Protein AF-A0A227J6S5-F1 (afdb_monomer_lite)

Structure (mmCIF, N/CA/C/O backbone):
data_AF-A0A227J6S5-F1
#
_entry.id   AF-A0A227J6S5-F1
#
loop_
_atom_site.group_PDB
_atom_site.id
_atom_site.type_symbol
_atom_site.label_atom_id
_atom_site.label_alt_id
_atom_site.label_comp_id
_atom_site.label_asym_id
_atom_site.label_entity_id
_atom_site.label_seq_id
_atom_site.pdbx_PDB_ins_code
_atom_site.Cartn_x
_atom_site.Cartn_y
_atom_site.Cartn_z
_atom_site.occupancy
_atom_site.B_iso_or_equiv
_atom_site.auth_seq_id
_atom_site.auth_comp_id
_atom_site.auth_asym_id
_atom_site.auth_atom_id
_atom_site.pdbx_PDB_model_num
ATOM 1 N N . LYS A 1 1 ? 2.817 -20.978 12.231 1.00 88.88 1 LYS A N 1
ATOM 2 C CA . LYS A 1 1 ? 3.810 -21.588 11.301 1.00 88.88 1 LYS A CA 1
ATOM 3 C C . LYS A 1 1 ? 3.170 -22.121 10.013 1.00 88.88 1 LYS A C 1
ATOM 5 O O . LYS A 1 1 ? 3.698 -21.816 8.955 1.00 88.88 1 LYS A O 1
ATOM 10 N N . GLN A 1 2 ? 2.043 -22.846 10.072 1.00 96.81 2 GLN A N 1
ATOM 11 C CA . GLN A 1 2 ? 1.370 -23.398 8.879 1.00 96.81 2 GLN A CA 1
ATOM 12 C C . GLN A 1 2 ? 0.982 -22.332 7.836 1.00 96.81 2 GLN A C 1
ATOM 14 O O . GLN A 1 2 ? 1.338 -22.488 6.675 1.00 96.81 2 GLN A O 1
ATOM 19 N N . SER A 1 3 ? 0.363 -21.215 8.241 1.00 97.00 3 SER A N 1
ATOM 20 C CA . SER A 1 3 ? -0.022 -20.143 7.301 1.00 97.00 3 SER A CA 1
ATOM 21 C C . SER A 1 3 ? 1.178 -19.523 6.581 1.00 97.00 3 SER A C 1
ATOM 23 O O . SER A 1 3 ? 1.131 -19.319 5.376 1.00 97.00 3 SER A O 1
ATOM 25 N N . ILE A 1 4 ? 2.285 -19.295 7.298 1.00 96.44 4 ILE A N 1
ATOM 26 C CA . ILE A 1 4 ? 3.529 -18.774 6.710 1.00 96.44 4 ILE A CA 1
ATOM 27 C C . ILE A 1 4 ? 4.075 -19.767 5.675 1.00 96.44 4 ILE A C 1
ATOM 29 O O . ILE A 1 4 ? 4.365 -19.388 4.546 1.00 96.44 4 ILE A O 1
ATOM 33 N N . HIS A 1 5 ? 4.134 -21.057 6.022 1.00 96.69 5 HIS A N 1
ATOM 34 C CA . HIS A 1 5 ? 4.580 -22.099 5.095 1.00 96.69 5 HIS A CA 1
ATOM 35 C C . HIS A 1 5 ? 3.697 -22.190 3.838 1.00 96.69 5 HIS A C 1
ATOM 37 O O . HIS A 1 5 ? 4.203 -22.490 2.761 1.00 96.69 5 HIS A O 1
ATOM 43 N N . ALA A 1 6 ? 2.397 -21.911 3.959 1.00 97.75 6 ALA A N 1
ATOM 44 C CA . ALA A 1 6 ? 1.474 -21.903 2.829 1.00 97.75 6 ALA A CA 1
ATOM 45 C C . ALA A 1 6 ? 1.694 -20.708 1.881 1.00 97.75 6 ALA A C 1
ATOM 47 O O . ALA A 1 6 ? 1.587 -20.877 0.669 1.00 97.75 6 ALA A O 1
ATOM 48 N N . ILE A 1 7 ? 2.037 -19.519 2.398 1.00 97.38 7 ILE A N 1
ATOM 49 C CA . ILE A 1 7 ? 2.216 -18.310 1.569 1.00 97.38 7 ILE A CA 1
ATOM 50 C C . ILE A 1 7 ? 3.616 -18.186 0.957 1.00 97.38 7 ILE A C 1
ATOM 52 O O . ILE A 1 7 ? 3.755 -17.659 -0.146 1.00 97.38 7 ILE A O 1
ATOM 56 N N . THR A 1 8 ? 4.666 -18.668 1.634 1.00 97.25 8 THR A N 1
ATOM 57 C CA . THR A 1 8 ? 6.058 -18.480 1.187 1.00 97.25 8 THR A CA 1
ATOM 58 C C . THR A 1 8 ? 6.325 -18.988 -0.239 1.00 97.25 8 THR A C 1
ATOM 60 O O . THR A 1 8 ? 6.979 -18.264 -0.991 1.00 97.25 8 THR A O 1
ATOM 63 N N . PRO A 1 9 ? 5.835 -20.169 -0.675 1.00 97.94 9 PRO A N 1
ATOM 64 C CA . PRO A 1 9 ? 6.102 -20.670 -2.022 1.00 97.94 9 PRO A CA 1
ATOM 65 C C . PRO A 1 9 ? 5.631 -19.736 -3.140 1.00 97.94 9 PRO A C 1
ATOM 67 O O . PRO A 1 9 ? 6.303 -19.652 -4.164 1.00 97.94 9 PRO A O 1
ATOM 70 N N . TYR A 1 10 ? 4.527 -19.006 -2.942 1.00 97.88 10 TYR A N 1
ATOM 71 C CA . TYR A 1 10 ? 4.031 -18.049 -3.933 1.00 97.88 10 TYR A CA 1
ATOM 72 C C . TYR A 1 10 ? 5.034 -16.918 -4.185 1.00 97.88 10 TYR A C 1
ATOM 74 O O . TYR A 1 10 ? 5.213 -16.502 -5.331 1.00 97.88 10 TYR A O 1
ATOM 82 N N . TRP A 1 11 ? 5.708 -16.445 -3.136 1.00 98.12 11 TRP A N 1
ATOM 83 C CA . TRP A 1 11 ? 6.600 -15.287 -3.197 1.00 98.12 11 TRP A CA 1
ATOM 84 C C . TRP A 1 11 ? 8.011 -15.597 -3.698 1.00 98.12 11 TRP A C 1
ATOM 86 O O . TRP A 1 11 ? 8.711 -14.669 -4.093 1.00 98.12 11 TRP A O 1
ATOM 96 N N . ARG A 1 12 ? 8.424 -16.870 -3.747 1.00 97.69 12 ARG A N 1
ATOM 97 C CA . ARG A 1 12 ? 9.745 -17.263 -4.268 1.00 97.69 12 ARG A CA 1
ATOM 98 C C . ARG A 1 12 ? 9.941 -16.755 -5.701 1.00 97.69 12 ARG A C 1
ATOM 100 O O . ARG A 1 12 ? 9.094 -16.990 -6.567 1.00 97.69 12 ARG A O 1
ATOM 107 N N . GLY A 1 13 ? 11.040 -16.039 -5.938 1.00 97.44 13 GLY A N 1
ATOM 108 C CA . GLY A 1 13 ? 11.367 -15.401 -7.218 1.00 97.44 13 GLY A CA 1
ATOM 109 C C . GLY A 1 13 ? 10.584 -14.111 -7.505 1.00 97.44 13 GLY A C 1
ATOM 110 O O . GLY A 1 13 ? 10.747 -13.512 -8.568 1.00 97.44 13 GLY A O 1
ATOM 111 N N . LYS A 1 14 ? 9.700 -13.685 -6.593 1.00 98.06 14 LYS A N 1
ATOM 112 C CA . LYS A 1 14 ? 8.853 -12.487 -6.738 1.00 98.06 14 LYS A CA 1
ATOM 113 C C . LYS A 1 14 ? 9.175 -11.398 -5.719 1.00 98.06 14 LYS A C 1
ATOM 115 O O . LYS A 1 14 ? 8.635 -10.302 -5.843 1.00 98.06 14 LYS A O 1
ATOM 120 N N . THR A 1 15 ? 10.013 -11.687 -4.725 1.00 98.38 15 THR A N 1
ATOM 121 C CA . THR A 1 15 ? 10.424 -10.690 -3.734 1.00 98.38 15 THR A CA 1
ATOM 122 C C . THR A 1 15 ? 11.385 -9.669 -4.344 1.00 98.38 15 THR A C 1
ATOM 124 O O . THR A 1 15 ? 12.003 -9.915 -5.384 1.00 98.38 15 THR A O 1
ATOM 127 N N . VAL A 1 16 ? 11.515 -8.512 -3.691 1.00 98.06 16 VAL A N 1
ATOM 128 C CA . VAL A 1 16 ? 12.527 -7.508 -4.053 1.00 98.06 16 VAL A CA 1
ATOM 129 C C . VAL A 1 16 ? 13.920 -8.127 -3.962 1.00 98.06 16 VAL A C 1
ATOM 131 O O . VAL A 1 16 ? 14.664 -8.071 -4.935 1.00 98.06 16 VAL A O 1
ATOM 134 N N . GLN A 1 17 ? 14.223 -8.814 -2.857 1.00 98.06 17 GLN A N 1
ATOM 135 C CA . GLN A 1 17 ? 15.499 -9.494 -2.657 1.00 98.06 17 GLN A CA 1
ATOM 136 C C . GLN A 1 17 ? 15.824 -10.497 -3.775 1.00 98.06 17 GLN A C 1
ATOM 138 O O . GLN A 1 17 ? 16.905 -10.415 -4.353 1.00 98.06 17 GLN A O 1
ATOM 143 N N . ASP A 1 18 ? 14.896 -11.389 -4.139 1.00 98.19 18 ASP A N 1
ATOM 144 C CA . ASP A 1 18 ? 15.129 -12.370 -5.213 1.00 98.19 18 ASP A CA 1
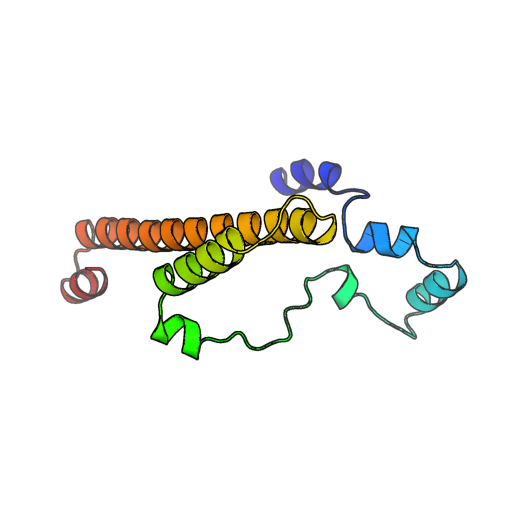ATOM 145 C C . ASP A 1 18 ? 15.468 -11.685 -6.545 1.00 98.19 18 ASP A C 1
ATOM 147 O O . ASP A 1 18 ? 16.347 -12.129 -7.284 1.00 98.19 18 ASP A O 1
ATOM 151 N N . ARG A 1 19 ? 14.788 -10.575 -6.857 1.00 98.06 19 ARG A N 1
ATOM 152 C CA . ARG A 1 19 ? 15.045 -9.806 -8.080 1.00 98.06 19 ARG A CA 1
ATOM 153 C C . ARG A 1 19 ? 16.352 -9.022 -8.021 1.00 98.06 19 ARG A C 1
ATOM 155 O O . ARG A 1 19 ? 16.995 -8.899 -9.056 1.00 98.06 19 ARG A O 1
ATOM 162 N N . CYS A 1 20 ? 16.767 -8.537 -6.851 1.00 97.94 20 CYS A N 1
ATOM 163 C CA . CYS A 1 20 ? 18.088 -7.935 -6.665 1.00 97.94 20 CYS A CA 1
ATOM 164 C C . CYS A 1 20 ? 19.195 -8.945 -6.993 1.00 97.94 20 CYS A C 1
ATOM 166 O O . CYS A 1 20 ? 20.047 -8.656 -7.828 1.00 97.94 20 CYS A O 1
ATOM 168 N N . TYR A 1 21 ? 19.130 -10.159 -6.437 1.00 97.56 21 TYR A N 1
ATOM 169 C CA . TYR A 1 21 ? 20.099 -11.217 -6.751 1.00 97.56 21 TYR A CA 1
ATOM 170 C C . TYR A 1 21 ? 20.038 -11.687 -8.210 1.00 97.56 21 TYR A C 1
ATOM 172 O O . TYR A 1 21 ? 21.057 -12.086 -8.759 1.00 97.56 21 TYR A O 1
ATOM 180 N N . GLY A 1 22 ? 18.880 -11.585 -8.868 1.00 97.56 22 GLY A N 1
ATOM 181 C CA . GLY A 1 22 ? 18.761 -11.824 -10.310 1.00 97.56 22 GLY A CA 1
ATOM 182 C C . GLY A 1 22 ? 19.392 -10.742 -11.201 1.00 97.56 22 GLY A C 1
ATOM 183 O O . GLY A 1 22 ? 19.525 -10.966 -12.401 1.00 97.56 22 GLY A O 1
ATOM 184 N N . LEU A 1 23 ? 19.748 -9.578 -10.644 1.00 97.75 23 LEU A N 1
ATOM 185 C CA . LEU A 1 23 ? 20.348 -8.448 -11.366 1.00 97.75 23 LEU A CA 1
ATOM 186 C C . LEU A 1 23 ? 21.810 -8.182 -10.984 1.00 97.75 23 LEU A C 1
ATOM 188 O O . LEU A 1 23 ? 22.525 -7.560 -11.769 1.00 97.75 23 LEU A O 1
ATOM 192 N N . PHE A 1 24 ? 22.251 -8.607 -9.798 1.00 98.00 24 PHE A N 1
ATOM 193 C CA . PHE A 1 24 ? 23.626 -8.397 -9.352 1.00 98.00 24 PHE A CA 1
ATOM 194 C C . PHE A 1 24 ? 24.634 -9.181 -10.192 1.00 98.00 24 PHE A C 1
ATOM 196 O O . PHE A 1 24 ? 24.421 -10.352 -10.507 1.00 98.00 24 PHE A O 1
ATOM 203 N N . THR A 1 25 ? 25.771 -8.548 -10.482 1.00 98.38 25 THR A N 1
ATOM 204 C CA . THR A 1 25 ? 26.946 -9.251 -11.012 1.00 98.38 25 THR A CA 1
ATOM 205 C C . THR A 1 25 ? 27.550 -10.167 -9.947 1.00 98.38 25 THR A C 1
ATOM 207 O O . THR A 1 25 ? 27.335 -9.961 -8.750 1.00 98.38 25 THR A O 1
ATOM 210 N N . ASP A 1 26 ? 28.354 -11.147 -10.363 1.00 98.25 26 ASP A N 1
ATOM 211 C CA . ASP A 1 26 ? 29.041 -12.054 -9.433 1.00 98.25 26 ASP A CA 1
ATOM 212 C C . ASP A 1 26 ? 29.898 -11.279 -8.413 1.00 98.25 26 ASP A C 1
ATOM 214 O O . ASP A 1 26 ? 29.799 -11.513 -7.211 1.00 98.25 26 ASP A O 1
ATOM 218 N N . GLU A 1 27 ? 30.635 -10.258 -8.868 1.00 98.12 27 GLU A N 1
ATOM 219 C CA . GLU A 1 27 ? 31.433 -9.372 -8.004 1.00 98.12 27 GLU A CA 1
ATOM 220 C C . GLU A 1 27 ? 30.575 -8.665 -6.938 1.00 98.12 27 GLU A C 1
ATOM 222 O O . GLU A 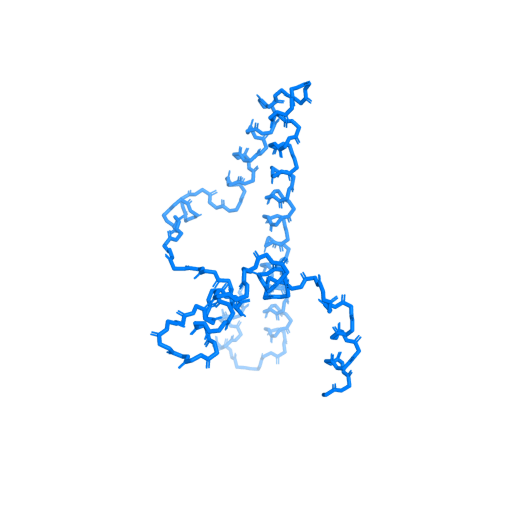1 27 ? 30.949 -8.592 -5.768 1.00 98.12 27 GLU A O 1
ATOM 227 N N . GLN A 1 28 ? 29.388 -8.169 -7.305 1.00 97.81 28 GLN A N 1
ATOM 228 C CA . GLN A 1 28 ? 28.480 -7.517 -6.354 1.00 97.81 28 GLN A CA 1
ATOM 229 C C . GLN A 1 28 ? 27.955 -8.503 -5.303 1.00 97.81 28 GLN A C 1
ATOM 231 O O . GLN A 1 28 ? 27.802 -8.136 -4.135 1.00 97.81 28 GLN A O 1
ATOM 236 N N . GLN A 1 29 ? 27.710 -9.757 -5.690 1.00 97.31 29 GLN A N 1
ATOM 237 C CA . GLN A 1 29 ? 27.294 -10.801 -4.755 1.00 97.31 29 GLN A CA 1
ATOM 238 C C . GLN A 1 29 ? 28.426 -11.187 -3.796 1.00 97.31 29 GLN A C 1
ATOM 240 O O . GLN A 1 29 ? 28.180 -11.316 -2.595 1.00 97.31 29 GLN A O 1
ATOM 245 N N . GLU A 1 30 ? 29.664 -11.301 -4.285 1.00 97.75 30 GLU A N 1
ATOM 246 C CA . GLU A 1 30 ? 30.849 -11.552 -3.453 1.00 97.75 30 GLU A CA 1
ATOM 247 C C . GLU A 1 30 ? 31.088 -10.422 -2.443 1.00 97.75 30 GLU A C 1
ATOM 249 O O . GLU A 1 30 ? 31.353 -10.678 -1.265 1.00 97.75 30 GLU A O 1
ATOM 254 N N . ILE A 1 31 ? 30.910 -9.165 -2.863 1.00 97.38 31 ILE A N 1
ATOM 255 C CA . ILE A 1 31 ? 31.001 -7.999 -1.978 1.00 97.38 31 ILE A CA 1
ATOM 256 C C . ILE A 1 31 ? 29.963 -8.089 -0.852 1.00 97.38 31 ILE A C 1
ATOM 258 O O . ILE A 1 31 ? 30.323 -7.928 0.318 1.00 97.38 31 ILE A O 1
ATOM 262 N N . LEU A 1 32 ? 28.698 -8.382 -1.173 1.00 96.75 32 LEU A N 1
ATOM 263 C CA . LEU A 1 32 ? 27.646 -8.544 -0.163 1.00 96.75 32 LEU A CA 1
ATOM 264 C C . LEU A 1 32 ? 27.951 -9.716 0.786 1.00 96.75 32 LEU A C 1
ATOM 266 O O . LEU A 1 32 ? 27.794 -9.577 2.000 1.00 96.75 32 LEU A O 1
ATOM 270 N N . ALA A 1 33 ? 28.439 -10.841 0.254 1.00 95.81 33 ALA A N 1
ATOM 271 C CA . ALA A 1 33 ? 28.810 -12.025 1.032 1.00 95.81 33 ALA A CA 1
ATOM 272 C C . ALA A 1 33 ? 29.998 -11.773 1.976 1.00 95.81 33 ALA A C 1
ATOM 274 O O . ALA A 1 33 ? 30.030 -12.308 3.083 1.00 95.81 33 ALA A O 1
ATOM 275 N N . SER A 1 34 ? 30.947 -10.920 1.577 1.00 97.19 34 SER A N 1
ATOM 276 C CA . SER A 1 34 ? 32.072 -10.505 2.426 1.00 97.19 34 SER A CA 1
ATOM 277 C C . SER A 1 34 ? 31.645 -9.622 3.603 1.00 97.19 34 SER A C 1
ATOM 279 O O . SER A 1 34 ? 32.399 -9.451 4.560 1.00 97.19 34 SER A O 1
ATOM 281 N N . THR A 1 35 ? 30.431 -9.062 3.547 1.00 92.94 35 THR A N 1
ATOM 282 C CA . THR A 1 35 ? 29.833 -8.148 4.530 1.00 92.94 35 THR A CA 1
ATOM 283 C C . THR A 1 35 ? 30.484 -6.765 4.652 1.00 92.94 35 THR A C 1
ATOM 285 O O . THR A 1 35 ? 30.053 -5.978 5.498 1.00 92.94 35 THR A O 1
ATOM 288 N N . ILE A 1 36 ? 31.464 -6.435 3.800 1.00 97.06 36 ILE A N 1
ATOM 289 C CA . ILE A 1 36 ? 32.136 -5.123 3.786 1.00 97.06 36 ILE A CA 1
ATOM 290 C C . ILE A 1 36 ? 31.202 -3.985 3.347 1.00 97.06 36 ILE A C 1
ATOM 292 O O . ILE A 1 36 ? 31.280 -2.877 3.873 1.00 97.06 36 ILE A O 1
ATOM 296 N N . ILE A 1 37 ? 30.280 -4.273 2.424 1.00 96.94 37 ILE A N 1
ATOM 297 C CA . ILE A 1 37 ? 29.179 -3.394 2.019 1.00 96.94 37 ILE A CA 1
ATOM 298 C C . ILE A 1 37 ? 27.878 -4.155 2.268 1.00 96.94 37 ILE A C 1
ATOM 300 O O . ILE A 1 37 ? 27.765 -5.331 1.928 1.00 96.94 37 ILE A O 1
ATOM 304 N N . LYS A 1 38 ? 26.888 -3.487 2.869 1.00 93.62 38 LYS A N 1
ATOM 305 C CA . LYS A 1 38 ? 25.585 -4.076 3.201 1.00 93.62 38 LYS A CA 1
ATOM 306 C C . LYS A 1 38 ? 24.450 -3.206 2.680 1.00 93.62 38 LYS A C 1
ATOM 308 O O . LYS A 1 38 ? 24.436 -2.004 2.917 1.00 93.62 38 LYS A O 1
ATOM 313 N N . ALA A 1 39 ? 23.480 -3.850 2.040 1.00 93.50 39 ALA A N 1
ATOM 314 C CA . ALA A 1 39 ? 22.225 -3.245 1.582 1.00 93.50 39 ALA A CA 1
ATOM 315 C C . ALA A 1 39 ? 21.007 -4.104 1.978 1.00 93.50 39 ALA A C 1
ATOM 317 O O . ALA A 1 39 ? 19.956 -4.060 1.344 1.00 93.50 39 ALA A O 1
ATOM 318 N N . GLU A 1 40 ? 21.157 -4.938 3.012 1.00 93.94 40 GLU A N 1
ATOM 319 C CA . GLU A 1 40 ? 20.143 -5.916 3.420 1.00 93.94 40 GLU A CA 1
ATOM 320 C C . GLU A 1 40 ? 18.806 -5.253 3.768 1.00 93.94 40 GLU A C 1
ATOM 322 O O . GLU A 1 40 ? 17.764 -5.722 3.314 1.00 93.94 40 GLU A O 1
ATOM 327 N N . GLY A 1 41 ? 18.830 -4.122 4.483 1.00 93.62 41 GLY A N 1
ATOM 328 C CA . GLY A 1 41 ? 17.620 -3.373 4.833 1.00 93.62 41 GLY A CA 1
ATOM 329 C C . GLY A 1 41 ? 16.804 -2.946 3.608 1.00 93.62 41 GLY A C 1
ATOM 330 O O . GLY A 1 41 ? 15.588 -3.098 3.605 1.00 93.62 41 GLY A O 1
ATOM 331 N N . ASN A 1 42 ? 17.467 -2.510 2.535 1.00 95.56 42 ASN A N 1
ATOM 332 C CA . ASN A 1 42 ? 16.812 -2.091 1.292 1.00 95.56 42 ASN A CA 1
ATOM 333 C C . ASN A 1 42 ? 16.210 -3.263 0.504 1.00 95.56 42 ASN A C 1
ATOM 335 O O . ASN A 1 42 ? 15.241 -3.090 -0.227 1.00 95.56 42 ASN A O 1
ATOM 339 N N . MET A 1 43 ? 16.787 -4.463 0.622 1.00 97.12 43 MET A N 1
ATOM 340 C CA . MET A 1 43 ? 16.291 -5.652 -0.082 1.00 97.12 43 MET A CA 1
ATOM 341 C C . MET A 1 43 ? 15.165 -6.365 0.674 1.00 97.12 43 MET A C 1
ATOM 343 O O . MET A 1 43 ? 14.372 -7.085 0.065 1.00 97.12 43 MET A O 1
ATOM 347 N N . THR A 1 44 ? 15.121 -6.203 1.998 1.00 97.19 44 THR A N 1
ATOM 348 C CA . THR A 1 44 ? 14.251 -6.978 2.901 1.00 97.19 44 THR A CA 1
ATOM 349 C C . THR A 1 44 ? 13.102 -6.170 3.500 1.00 97.19 44 THR A C 1
ATOM 351 O O . THR A 1 44 ? 12.183 -6.758 4.069 1.00 97.19 44 THR A O 1
ATOM 354 N N . SER A 1 45 ? 13.110 -4.845 3.343 1.00 96.56 45 SER A N 1
ATOM 355 C CA . SER A 1 45 ? 12.080 -3.933 3.841 1.00 96.56 45 SER A CA 1
ATOM 356 C C . SER A 1 45 ? 11.717 -2.884 2.791 1.00 96.56 45 SER A C 1
ATOM 358 O O . SER A 1 45 ? 12.483 -2.609 1.872 1.00 96.56 45 SER A O 1
ATOM 360 N N . GLY A 1 46 ? 10.539 -2.273 2.943 1.00 94.81 46 GLY A N 1
ATOM 361 C CA . GLY A 1 46 ? 10.232 -1.019 2.257 1.00 94.81 46 GLY A CA 1
ATOM 362 C C . GLY A 1 46 ? 11.078 0.137 2.801 1.00 94.81 46 GLY A C 1
ATOM 363 O O . GLY A 1 46 ? 11.542 0.077 3.942 1.00 94.81 46 GLY A O 1
ATOM 364 N N . ASP A 1 47 ? 11.249 1.188 1.994 1.00 95.69 47 ASP A N 1
ATOM 365 C CA . ASP A 1 47 ? 12.112 2.323 2.342 1.00 95.69 47 ASP A CA 1
ATOM 366 C C . ASP A 1 47 ? 11.556 3.150 3.505 1.00 95.69 47 ASP A C 1
ATOM 368 O O . ASP A 1 47 ? 12.243 3.317 4.500 1.00 95.69 47 ASP A O 1
ATOM 372 N N . ALA A 1 48 ? 10.327 3.667 3.400 1.00 94.19 48 ALA A N 1
ATOM 373 C CA . ALA A 1 48 ? 9.599 4.459 4.409 1.00 94.19 48 ALA A CA 1
ATOM 374 C C . ALA A 1 48 ? 10.236 5.767 4.938 1.00 94.19 48 ALA A C 1
ATOM 376 O O . ALA A 1 48 ? 9.477 6.596 5.422 1.00 94.19 48 ALA A O 1
ATOM 377 N N . HIS A 1 49 ? 11.556 5.981 4.860 1.00 96.06 49 HIS A N 1
ATOM 378 C CA . HIS A 1 49 ? 12.313 7.099 5.459 1.00 96.06 49 HIS A CA 1
ATOM 379 C C . HIS A 1 49 ? 11.958 8.487 4.875 1.00 96.06 49 HIS A C 1
ATOM 381 O O . HIS A 1 49 ? 12.769 9.142 4.222 1.00 96.06 49 HIS A O 1
ATOM 387 N N . LEU A 1 50 ? 10.728 8.938 5.112 1.00 97.12 50 LEU A N 1
ATOM 388 C CA . LEU A 1 50 ? 10.155 10.205 4.681 1.00 97.12 50 LEU A CA 1
ATOM 389 C C . LEU A 1 50 ? 9.104 10.685 5.689 1.00 97.12 50 LEU A C 1
ATOM 391 O O . LEU A 1 50 ? 8.578 9.907 6.485 1.00 97.12 50 LEU A O 1
ATOM 395 N N . ALA A 1 51 ? 8.776 11.973 5.634 1.00 97.75 51 ALA A N 1
ATOM 396 C CA . ALA A 1 51 ? 7.610 12.528 6.311 1.00 97.75 51 ALA A CA 1
ATOM 397 C C . ALA A 1 51 ? 6.491 12.730 5.283 1.00 97.75 51 ALA A C 1
ATOM 399 O O . ALA A 1 51 ? 6.712 13.347 4.241 1.00 97.75 51 ALA A O 1
ATOM 400 N N . VAL A 1 52 ? 5.300 12.200 5.567 1.00 97.25 52 VAL A N 1
ATOM 401 C CA . VAL A 1 52 ? 4.108 12.454 4.746 1.00 97.25 52 VAL A CA 1
ATOM 402 C C . VAL A 1 52 ? 3.500 13.816 5.083 1.00 97.25 52 VAL A C 1
ATOM 404 O O . VAL A 1 52 ? 3.700 14.350 6.175 1.00 97.25 52 VAL A O 1
ATOM 407 N N . ASP A 1 53 ? 2.729 14.369 4.149 1.00 98.00 53 ASP A N 1
ATOM 408 C CA . ASP A 1 53 ? 2.070 15.669 4.296 1.00 98.00 53 ASP A CA 1
ATOM 409 C C . ASP A 1 53 ? 0.820 15.574 5.191 1.00 98.00 53 ASP A C 1
ATOM 411 O O . ASP A 1 53 ? -0.328 15.573 4.738 1.00 98.00 53 ASP A O 1
ATOM 415 N N . ASN A 1 54 ? 1.058 15.447 6.498 1.00 98.25 54 ASN A N 1
ATOM 416 C CA . ASN A 1 54 ? -0.001 15.383 7.504 1.00 98.25 54 ASN A CA 1
ATOM 417 C C . ASN A 1 54 ? -0.821 16.679 7.569 1.00 98.25 54 ASN A C 1
ATOM 419 O O . ASN A 1 54 ? -2.016 16.620 7.854 1.00 98.25 54 ASN A O 1
ATOM 423 N N . GLU A 1 55 ? -0.213 17.837 7.288 1.00 98.50 55 GLU A N 1
ATOM 424 C CA . GLU A 1 55 ? -0.926 19.119 7.258 1.00 98.50 55 GLU A CA 1
ATOM 425 C C . GLU A 1 55 ? -2.038 19.081 6.211 1.00 98.50 55 GLU A C 1
ATOM 427 O O . GLU A 1 55 ? -3.190 19.412 6.505 1.00 98.50 55 GLU A O 1
ATOM 432 N N . LYS A 1 56 ? -1.726 18.599 5.005 1.00 98.31 56 LYS A N 1
ATOM 433 C CA . LYS A 1 56 ? -2.722 18.430 3.953 1.00 98.31 56 LYS A CA 1
ATOM 434 C C . LYS A 1 56 ? -3.827 17.465 4.363 1.00 98.31 56 LYS A C 1
ATOM 436 O O . LYS A 1 56 ? -4.997 17.813 4.211 1.00 98.31 56 LYS A O 1
ATOM 441 N N . ILE A 1 57 ? -3.487 16.297 4.917 1.00 98.06 57 ILE A N 1
ATOM 442 C CA . ILE A 1 57 ? -4.484 15.306 5.366 1.00 98.06 57 ILE A CA 1
ATOM 443 C C . ILE A 1 57 ? -5.456 15.935 6.371 1.00 98.06 57 ILE A C 1
ATOM 445 O O . ILE A 1 57 ? -6.667 15.798 6.213 1.00 98.06 57 ILE A O 1
ATOM 449 N N . LEU A 1 58 ? -4.947 16.670 7.362 1.00 98.38 58 LEU A N 1
ATOM 450 C CA . LEU A 1 58 ? -5.776 17.342 8.367 1.00 98.38 58 LEU A CA 1
ATOM 451 C C . LEU A 1 58 ? -6.626 18.470 7.768 1.00 98.38 58 LEU A C 1
ATOM 453 O O . LEU A 1 58 ? -7.752 18.694 8.206 1.00 98.38 58 LEU A O 1
ATOM 457 N N . LYS A 1 59 ? -6.105 19.171 6.758 1.00 98.56 5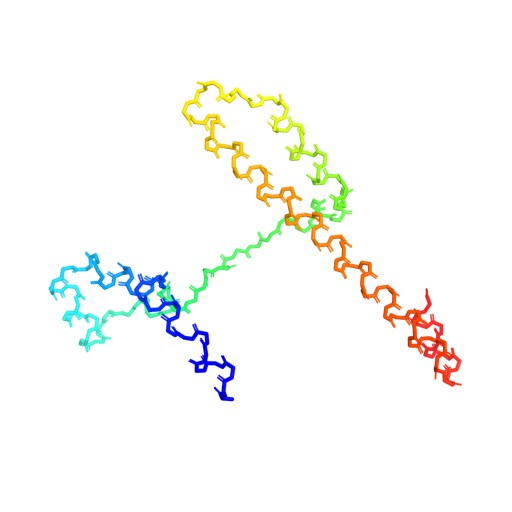9 LYS A N 1
ATOM 458 C CA . LYS A 1 59 ? -6.775 20.314 6.132 1.00 98.56 59 LYS A CA 1
ATOM 459 C C . LYS A 1 59 ? -7.923 19.918 5.206 1.00 98.56 59 LYS A C 1
ATOM 461 O O . LYS A 1 59 ? -8.933 20.617 5.183 1.00 98.56 59 LYS A O 1
ATOM 466 N N . ILE A 1 60 ? -7.765 18.857 4.410 1.00 98.38 60 ILE A N 1
ATOM 467 C CA . ILE A 1 60 ? -8.746 18.490 3.367 1.00 98.38 60 ILE A CA 1
ATOM 468 C C . ILE A 1 60 ? -9.411 17.126 3.589 1.00 98.38 60 ILE A C 1
ATOM 470 O O . ILE A 1 60 ? -10.394 16.803 2.918 1.00 98.38 60 ILE A O 1
ATOM 474 N N . GLY A 1 61 ? -8.908 16.330 4.533 1.00 98.25 61 GLY A N 1
ATOM 475 C CA . GLY A 1 61 ? -9.413 14.995 4.838 1.00 98.25 61 GLY A CA 1
ATOM 476 C C . GLY A 1 61 ? -9.270 13.997 3.684 1.00 98.25 61 GLY A C 1
ATOM 477 O O . GLY A 1 61 ? -8.816 14.311 2.580 1.00 98.25 61 GLY A O 1
ATOM 478 N N . MET A 1 62 ? -9.723 12.765 3.928 1.00 97.75 62 MET A N 1
ATOM 479 C CA . MET A 1 62 ? -9.682 11.688 2.929 1.00 97.75 62 MET A CA 1
ATOM 480 C C . MET A 1 62 ? -10.503 12.014 1.675 1.00 97.75 62 MET A C 1
ATOM 482 O O . MET A 1 62 ? -10.062 11.746 0.559 1.00 97.75 62 MET A O 1
ATOM 486 N N . ASN A 1 63 ? -11.662 12.661 1.844 1.00 98.38 63 ASN A N 1
ATOM 487 C CA . ASN A 1 63 ? -12.505 13.086 0.723 1.00 98.38 63 ASN A CA 1
ATOM 488 C C . ASN A 1 63 ? -11.820 14.148 -0.149 1.00 98.38 63 ASN A C 1
ATOM 490 O O . ASN A 1 63 ? -11.963 14.114 -1.370 1.00 98.38 63 ASN A O 1
ATOM 494 N N . GLY A 1 64 ? -11.062 15.072 0.449 1.00 98.69 64 GLY A N 1
ATOM 495 C CA . GLY A 1 64 ? -10.291 16.060 -0.300 1.00 98.69 64 GLY A CA 1
ATOM 496 C C . GLY A 1 64 ? -9.219 15.406 -1.166 1.00 98.69 64 GLY A C 1
ATOM 497 O O . GLY A 1 64 ? -9.154 15.677 -2.362 1.00 98.69 64 GLY A O 1
ATOM 498 N N . LEU A 1 65 ? -8.447 14.476 -0.594 1.00 98.62 65 LEU A N 1
ATOM 499 C CA . LEU A 1 65 ? -7.441 13.708 -1.338 1.00 98.62 65 LEU A CA 1
ATOM 500 C C . LEU A 1 65 ? -8.066 12.895 -2.480 1.00 98.62 65 LEU A C 1
ATOM 502 O O . LEU A 1 65 ? -7.545 12.883 -3.594 1.00 98.62 65 LEU A O 1
ATOM 506 N N . LEU A 1 66 ? -9.208 12.252 -2.229 1.00 98.62 66 LEU A N 1
ATOM 507 C CA . LEU A 1 66 ? -9.933 11.487 -3.242 1.00 98.62 66 LEU A CA 1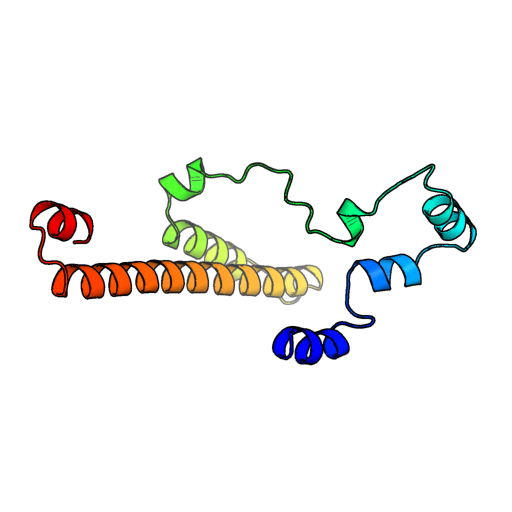
ATOM 508 C C . LEU A 1 66 ? -10.399 12.378 -4.404 1.00 98.62 66 LEU A C 1
ATOM 510 O O . LEU A 1 66 ? -10.269 12.002 -5.570 1.00 98.62 66 LEU A O 1
ATOM 514 N N . ASN A 1 67 ? -10.904 13.574 -4.099 1.00 98.69 67 ASN A N 1
ATOM 515 C CA . ASN A 1 67 ? -11.325 14.540 -5.109 1.00 98.69 67 ASN A CA 1
ATOM 516 C C . ASN A 1 67 ? -10.147 15.046 -5.951 1.00 98.69 67 ASN A C 1
ATOM 518 O O . ASN A 1 67 ? -10.275 15.119 -7.172 1.00 98.69 67 ASN A O 1
ATOM 522 N N . GLU A 1 68 ? -8.996 15.330 -5.338 1.00 98.50 68 GLU A N 1
ATOM 523 C CA . GLU A 1 68 ? -7.786 15.713 -6.076 1.00 98.50 68 GLU A CA 1
ATOM 524 C C . GLU A 1 68 ? -7.337 14.609 -7.043 1.00 98.50 68 GLU A C 1
ATOM 526 O O . GLU A 1 68 ? -7.074 14.878 -8.215 1.00 98.50 68 GLU A O 1
ATOM 531 N N . VAL A 1 69 ? -7.302 13.349 -6.591 1.00 98.56 69 VAL A N 1
ATOM 532 C CA . VAL A 1 69 ? -6.934 12.204 -7.443 1.00 98.56 69 VAL A CA 1
ATOM 533 C C . VAL A 1 69 ? -7.904 12.065 -8.613 1.00 98.56 69 VAL A C 1
ATOM 535 O O . VAL A 1 69 ? -7.469 11.904 -9.754 1.00 98.56 69 VAL A O 1
ATOM 538 N N . ARG A 1 70 ? -9.212 12.194 -8.367 1.00 98.62 70 ARG A N 1
ATOM 539 C CA . ARG A 1 70 ? -10.239 12.164 -9.420 1.00 98.62 70 ARG A CA 1
ATOM 540 C C . ARG A 1 70 ? -10.093 13.314 -10.408 1.00 98.62 70 ARG A C 1
ATOM 542 O O . ARG A 1 70 ? -10.250 13.096 -11.607 1.00 98.62 70 ARG A O 1
ATOM 549 N N . GLN A 1 71 ? -9.747 14.510 -9.939 1.00 98.69 71 GLN A N 1
ATOM 550 C CA . GLN A 1 71 ? -9.488 15.658 -10.804 1.00 98.69 71 GLN A CA 1
ATOM 551 C C . GLN A 1 71 ? -8.244 15.435 -11.676 1.00 98.69 71 GLN A C 1
ATOM 553 O O . GLN A 1 71 ? -8.289 15.670 -12.883 1.00 98.69 71 GLN A O 1
ATOM 558 N N . HIS A 1 72 ? -7.148 14.933 -11.099 1.00 98.50 72 HIS A N 1
ATOM 559 C CA . HIS A 1 72 ? -5.950 14.570 -11.860 1.00 98.50 72 HIS A CA 1
ATOM 560 C C . HIS A 1 72 ? -6.244 13.508 -12.917 1.00 98.50 72 HIS A C 1
ATOM 562 O O . HIS A 1 72 ? -5.777 13.615 -14.049 1.00 98.50 72 HIS A O 1
ATOM 568 N N . ARG A 1 73 ? -7.059 12.517 -12.557 1.00 98.06 73 ARG A N 1
ATOM 569 C CA . ARG A 1 73 ? -7.473 11.438 -13.446 1.00 98.06 73 ARG A CA 1
ATOM 570 C C . ARG A 1 73 ? -8.371 11.925 -14.585 1.00 98.06 73 ARG A C 1
ATOM 572 O O . ARG A 1 73 ? -8.159 11.528 -15.723 1.00 98.06 73 ARG A O 1
ATOM 579 N N . ALA A 1 74 ? -9.317 12.823 -14.309 1.00 98.38 74 ALA A N 1
ATOM 580 C CA . ALA A 1 74 ? -10.188 13.418 -15.325 1.00 98.38 74 ALA A CA 1
ATOM 581 C C . ALA A 1 74 ? -9.413 14.262 -16.353 1.00 98.38 74 ALA A C 1
ATOM 583 O O . ALA A 1 74 ? -9.782 14.301 -17.523 1.00 98.38 74 ALA A O 1
ATOM 584 N N . ASN A 1 75 ? -8.319 14.898 -15.928 1.00 98.25 75 ASN A N 1
ATOM 585 C CA . ASN A 1 75 ? -7.464 15.720 -16.788 1.00 98.25 75 ASN A CA 1
ATOM 586 C C . ASN A 1 75 ? -6.361 14.921 -17.512 1.00 98.25 75 ASN A C 1
ATOM 588 O O . ASN A 1 75 ? -5.519 15.510 -18.190 1.00 98.25 75 ASN A O 1
ATOM 592 N N . ASN A 1 76 ? -6.314 13.598 -17.341 1.00 98.31 76 ASN A N 1
ATOM 593 C CA . ASN A 1 76 ? -5.260 12.750 -17.885 1.00 98.31 76 ASN A CA 1
ATOM 594 C C . ASN A 1 76 ? -5.617 12.219 -19.284 1.00 98.31 76 ASN A C 1
ATOM 596 O O . ASN A 1 76 ? -6.620 11.528 -19.455 1.00 98.31 76 ASN A O 1
ATOM 600 N N . ASP A 1 77 ? -4.761 12.472 -20.278 1.00 98.25 77 ASP A N 1
ATOM 601 C CA . ASP A 1 77 ? -4.941 11.954 -21.640 1.00 98.25 77 ASP A CA 1
ATOM 602 C C . ASP A 1 77 ? -4.446 10.505 -21.771 1.00 98.25 77 ASP A C 1
ATOM 604 O O . ASP A 1 77 ? -3.271 10.233 -22.039 1.00 98.25 77 ASP A O 1
ATOM 608 N N . VAL A 1 78 ? -5.379 9.567 -21.623 1.00 97.69 78 VAL A N 1
ATOM 609 C CA . VAL A 1 78 ? -5.134 8.119 -21.705 1.00 97.69 78 VAL A CA 1
ATOM 610 C C . VAL A 1 78 ? -4.763 7.611 -23.102 1.00 97.69 78 VAL A C 1
ATOM 612 O O . VAL A 1 78 ? -4.392 6.445 -23.225 1.00 97.69 78 VAL A O 1
ATOM 615 N N . SER A 1 79 ? -4.839 8.441 -24.148 1.00 98.25 79 SER A N 1
ATOM 616 C CA . SER A 1 79 ? -4.396 8.055 -25.495 1.00 98.25 79 SER A CA 1
ATOM 617 C C . SER A 1 79 ? -2.869 8.054 -25.642 1.00 98.25 79 SER A C 1
ATOM 619 O O . SER A 1 79 ? -2.327 7.463 -26.577 1.00 98.25 79 SER A O 1
ATOM 621 N N . THR A 1 80 ? -2.160 8.669 -24.692 1.00 98.56 80 THR A N 1
ATOM 622 C CA . THR A 1 80 ? -0.697 8.703 -24.656 1.00 98.56 80 THR A CA 1
ATOM 623 C C . THR A 1 80 ? -0.126 7.572 -23.799 1.00 98.56 80 THR A C 1
ATOM 625 O O . THR A 1 80 ? -0.738 7.123 -22.830 1.00 98.56 80 THR A O 1
ATOM 628 N N . TYR A 1 81 ? 1.101 7.141 -24.108 1.00 98.00 81 TYR A N 1
ATOM 629 C CA . TYR A 1 81 ? 1.811 6.126 -23.318 1.00 98.00 81 TYR A CA 1
ATOM 630 C C . TYR A 1 81 ? 1.969 6.531 -21.841 1.00 98.00 81 TYR A C 1
ATOM 632 O O . TYR A 1 81 ? 1.709 5.734 -20.938 1.00 98.00 81 TYR A O 1
ATOM 640 N N . GLU A 1 82 ? 2.341 7.787 -21.588 1.00 98.12 82 GLU A N 1
ATOM 641 C CA . GLU A 1 82 ? 2.493 8.307 -20.226 1.00 98.12 82 GLU A CA 1
ATOM 642 C C . GLU A 1 82 ? 1.148 8.471 -19.516 1.00 98.12 82 GLU A C 1
ATOM 644 O O . GLU A 1 82 ? 1.029 8.145 -18.333 1.00 98.12 82 GLU A O 1
ATOM 649 N N . GLY A 1 83 ? 0.109 8.908 -20.229 1.00 98.50 83 GLY A N 1
ATOM 650 C CA . GLY A 1 83 ? -1.232 8.989 -19.664 1.00 98.50 83 GLY A CA 1
ATOM 651 C C . GLY A 1 83 ? -1.786 7.620 -19.279 1.00 98.50 83 GLY A C 1
ATOM 652 O O . GLY A 1 83 ? -2.372 7.478 -18.206 1.00 98.50 83 GLY A O 1
ATOM 653 N N . LEU A 1 84 ? -1.521 6.576 -20.070 1.00 98.31 84 LEU A N 1
ATOM 654 C CA . LEU A 1 84 ? -1.916 5.212 -19.721 1.00 98.31 84 LEU A CA 1
ATOM 655 C C . LEU A 1 84 ? -1.241 4.721 -18.428 1.00 98.31 84 LEU A C 1
ATOM 657 O O . LEU A 1 84 ? -1.898 4.093 -17.595 1.00 98.31 84 LEU A O 1
ATOM 661 N N . LYS A 1 85 ? 0.046 5.035 -18.216 1.00 98.31 85 LYS A N 1
ATOM 662 C CA . LYS A 1 85 ? 0.743 4.726 -16.953 1.00 98.31 85 LYS A CA 1
ATOM 663 C C . LYS A 1 85 ? 0.151 5.489 -15.769 1.00 98.31 85 LYS A C 1
ATO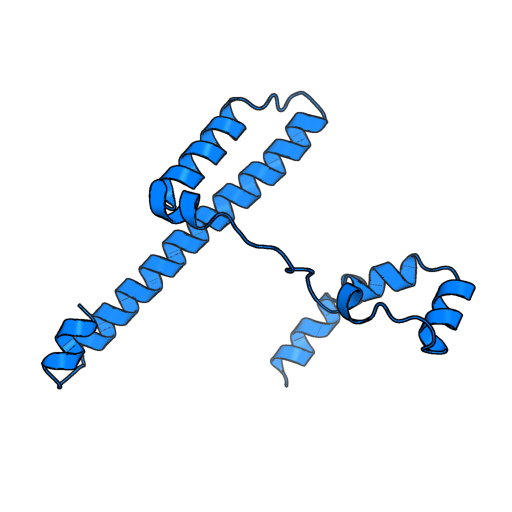M 665 O O . LYS A 1 85 ? -0.123 4.886 -14.731 1.00 98.31 85 LYS A O 1
ATOM 670 N N . LYS A 1 86 ? -0.074 6.797 -15.929 1.00 98.50 86 LYS A N 1
ATOM 671 C CA . LYS A 1 86 ? -0.671 7.651 -14.890 1.00 98.50 86 LYS A CA 1
ATOM 672 C C . LYS A 1 86 ? -2.059 7.172 -14.483 1.00 98.50 86 LYS A C 1
ATOM 674 O O . LYS A 1 86 ? -2.359 7.148 -13.298 1.00 98.50 86 LYS A O 1
ATOM 679 N N . GLU A 1 87 ? -2.868 6.721 -15.437 1.00 98.38 87 GLU A N 1
ATOM 680 C CA . GLU A 1 87 ? -4.204 6.184 -15.166 1.00 98.38 87 GLU A CA 1
ATOM 681 C C . GLU A 1 87 ? -4.164 4.985 -14.208 1.00 98.38 87 GLU A C 1
ATOM 683 O O . GLU A 1 87 ? -4.980 4.906 -13.290 1.00 98.38 87 GLU A O 1
ATOM 688 N N . GLN A 1 88 ? -3.205 4.067 -14.373 1.00 98.56 88 GLN A N 1
ATOM 689 C CA . GLN A 1 88 ? -3.052 2.934 -13.450 1.00 98.56 88 GLN A CA 1
ATOM 690 C C . GLN A 1 88 ? -2.636 3.398 -12.052 1.00 98.56 88 GLN A C 1
ATOM 692 O O . GLN A 1 88 ? -3.155 2.896 -11.056 1.00 98.56 88 GLN A O 1
ATOM 697 N N . PHE A 1 89 ? -1.745 4.388 -11.972 1.00 98.69 89 PHE A N 1
ATOM 698 C CA . PHE A 1 89 ? -1.335 4.964 -10.697 1.00 98.69 89 PHE A CA 1
ATOM 699 C C . PHE A 1 89 ? -2.500 5.670 -9.989 1.00 98.69 89 PHE A C 1
ATOM 701 O O . PHE A 1 89 ? -2.775 5.370 -8.833 1.00 98.69 89 PHE A O 1
ATOM 708 N N . TYR A 1 90 ? -3.244 6.541 -10.677 1.00 98.69 90 TYR A N 1
ATOM 709 C CA . TYR A 1 90 ? -4.393 7.238 -10.091 1.00 98.69 90 TYR A CA 1
ATOM 710 C C . TYR A 1 90 ? -5.485 6.273 -9.630 1.00 98.69 90 TYR A C 1
ATOM 712 O O . TYR A 1 90 ? -6.022 6.448 -8.539 1.00 98.69 90 TYR A O 1
ATOM 720 N N . LYS A 1 91 ? -5.766 5.217 -10.406 1.00 98.56 91 LYS A N 1
ATOM 721 C CA . LYS A 1 91 ? -6.660 4.130 -9.981 1.00 98.56 91 LYS A CA 1
ATOM 722 C C . LYS A 1 91 ? -6.186 3.464 -8.694 1.00 98.56 91 LYS A C 1
ATOM 724 O O . LYS A 1 91 ? -6.990 3.268 -7.789 1.00 98.56 91 LYS A O 1
ATOM 729 N N . ALA A 1 92 ? -4.902 3.117 -8.608 1.00 98.81 92 ALA A N 1
ATOM 730 C CA . ALA A 1 92 ? -4.345 2.491 -7.414 1.00 98.81 92 ALA A CA 1
ATOM 731 C C . ALA A 1 92 ? -4.471 3.407 -6.186 1.00 98.81 92 ALA A C 1
ATOM 733 O O . ALA A 1 92 ? -4.883 2.946 -5.124 1.00 98.81 92 ALA A O 1
ATOM 734 N N . VAL A 1 93 ? -4.191 4.706 -6.342 1.00 98.62 93 VAL A N 1
ATOM 735 C CA . VAL A 1 93 ? -4.357 5.688 -5.260 1.00 98.62 93 VAL A CA 1
ATOM 736 C C . VAL A 1 93 ? -5.824 5.797 -4.839 1.00 98.62 93 VAL A C 1
ATOM 738 O O . VAL A 1 93 ? -6.111 5.724 -3.650 1.00 98.62 93 VAL A O 1
ATOM 741 N N . GLU A 1 94 ? -6.761 5.911 -5.785 1.00 98.69 94 GLU A N 1
ATOM 742 C CA . GLU A 1 94 ? -8.200 5.964 -5.489 1.00 98.69 94 GLU A CA 1
ATOM 743 C C . GLU A 1 94 ? -8.675 4.725 -4.709 1.00 98.69 94 GLU A C 1
ATOM 745 O O . GLU A 1 94 ? -9.352 4.874 -3.692 1.00 98.69 94 GLU A O 1
ATOM 750 N N . ILE A 1 95 ? -8.269 3.519 -5.123 1.00 98.81 95 ILE A N 1
ATOM 751 C CA . ILE A 1 95 ? -8.594 2.268 -4.416 1.00 98.81 95 ILE A CA 1
ATOM 752 C C . ILE A 1 95 ? -8.089 2.306 -2.970 1.00 98.81 95 ILE A C 1
ATOM 754 O O . ILE A 1 95 ? -8.833 1.969 -2.052 1.00 98.81 95 ILE A O 1
ATOM 758 N N . VAL A 1 96 ? -6.841 2.730 -2.751 1.00 98.75 96 VAL A N 1
ATOM 759 C CA . VAL A 1 96 ? -6.252 2.781 -1.405 1.00 98.75 96 VAL A CA 1
ATOM 760 C C . VAL A 1 96 ? -6.942 3.825 -0.530 1.00 98.75 96 VAL A C 1
ATOM 762 O O . VAL A 1 96 ? -7.229 3.538 0.628 1.00 98.75 96 VAL A O 1
ATOM 765 N N . LEU A 1 97 ? -7.253 5.011 -1.062 1.00 98.69 97 LEU A N 1
ATOM 766 C CA . LEU A 1 97 ? -7.965 6.043 -0.301 1.00 98.69 97 LEU A CA 1
ATOM 767 C C . LEU A 1 97 ? -9.351 5.557 0.143 1.00 98.69 97 LEU A C 1
ATOM 769 O O . LEU A 1 97 ? -9.718 5.762 1.298 1.00 98.69 97 LEU A O 1
ATOM 773 N N . LEU A 1 98 ? -10.082 4.865 -0.736 1.00 98.69 98 LEU A N 1
ATOM 774 C CA . LEU A 1 98 ? -11.373 4.259 -0.400 1.00 98.69 98 LEU A CA 1
ATOM 775 C C . LEU A 1 98 ? -11.227 3.157 0.659 1.00 98.69 98 LEU A C 1
ATOM 777 O O . LEU A 1 98 ? -11.977 3.147 1.632 1.00 98.69 98 LEU A O 1
ATOM 781 N N . ALA A 1 99 ? -10.229 2.280 0.524 1.00 98.81 99 ALA A N 1
ATOM 782 C CA . ALA A 1 99 ? -9.960 1.225 1.502 1.00 98.81 99 ALA A CA 1
ATOM 783 C C . ALA A 1 99 ? -9.580 1.786 2.884 1.00 98.81 99 ALA A C 1
ATOM 785 O O . ALA A 1 99 ? -9.979 1.235 3.907 1.00 98.81 99 ALA A O 1
ATOM 786 N N . ILE A 1 100 ? -8.849 2.906 2.939 1.00 98.56 100 ILE A N 1
ATOM 787 C CA . ILE A 1 100 ? -8.559 3.606 4.199 1.00 98.56 100 ILE A CA 1
ATOM 788 C C . ILE A 1 100 ? -9.857 4.097 4.845 1.00 98.56 100 ILE A C 1
ATOM 790 O O . ILE A 1 100 ? -10.038 3.906 6.044 1.00 98.56 100 ILE A O 1
ATOM 794 N N . GLN A 1 101 ? -10.770 4.698 4.076 1.00 98.50 101 GLN A N 1
ATOM 795 C CA . GLN A 1 101 ? -12.057 5.150 4.613 1.00 98.50 101 GLN A CA 1
ATOM 796 C C . GLN A 1 101 ? -12.891 3.983 5.150 1.00 98.50 101 GLN A C 1
ATOM 798 O O . GLN A 1 101 ? -13.429 4.082 6.250 1.00 98.50 101 GLN A O 1
ATOM 803 N N . GLU A 1 102 ? -12.951 2.868 4.422 1.00 98.69 102 GLU A N 1
ATOM 804 C CA . GLU A 1 102 ? -13.619 1.646 4.883 1.00 98.69 102 GLU A CA 1
ATOM 805 C C . GLU A 1 102 ? -12.989 1.116 6.178 1.00 98.69 102 GLU A C 1
ATOM 807 O O . GLU A 1 102 ? -13.692 0.764 7.124 1.00 98.69 102 GLU A O 1
ATOM 812 N N . HIS A 1 103 ? -11.659 1.146 6.277 1.00 98.75 103 HIS A N 1
ATOM 813 C CA . HIS A 1 103 ? -10.963 0.735 7.489 1.00 98.75 103 HIS A CA 1
ATOM 814 C C . HIS A 1 103 ? -11.256 1.662 8.679 1.00 98.75 103 HIS A C 1
ATOM 816 O O . HIS A 1 103 ? -11.466 1.180 9.792 1.00 98.75 103 HIS A O 1
ATOM 822 N N . MET A 1 104 ? -11.334 2.978 8.461 1.00 98.38 104 MET A N 1
ATOM 823 C CA . MET A 1 104 ? -11.744 3.931 9.500 1.00 98.38 104 MET A CA 1
ATOM 824 C C . MET A 1 104 ? -13.158 3.625 10.009 1.00 98.38 104 MET A C 1
ATOM 826 O O . MET A 1 104 ? -13.372 3.591 11.219 1.00 98.38 104 MET A 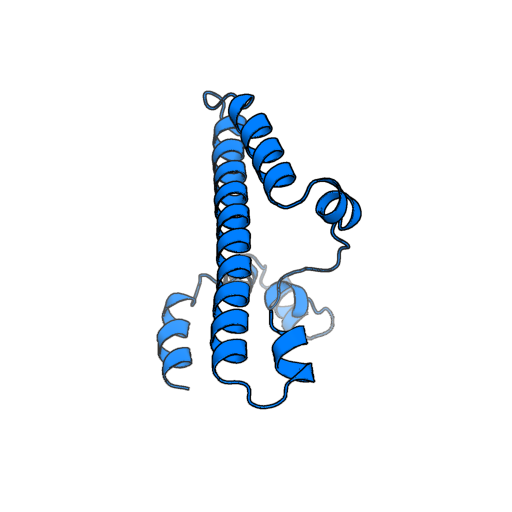O 1
ATOM 830 N N . VAL A 1 105 ? -14.101 3.350 9.102 1.00 98.50 105 VAL A N 1
ATOM 831 C CA . VAL A 1 105 ? -15.475 2.959 9.462 1.00 98.50 105 VAL A CA 1
ATOM 832 C C . VAL A 1 105 ? -15.480 1.649 10.248 1.00 98.50 105 VAL A C 1
ATOM 834 O O . VAL A 1 105 ? -16.144 1.575 11.274 1.00 98.50 105 VAL A O 1
ATOM 837 N N . SER A 1 106 ? -14.659 0.664 9.867 1.00 98.69 106 SER A N 1
ATOM 838 C CA . SER A 1 106 ? -14.575 -0.605 10.606 1.00 98.69 106 SER A CA 1
ATOM 839 C C . SER A 1 106 ? -14.174 -0.429 12.078 1.00 98.69 106 SER A C 1
ATOM 841 O O . SER A 1 106 ? -14.650 -1.161 12.942 1.00 98.69 106 SER A O 1
ATOM 843 N N . TYR A 1 107 ? -13.339 0.569 12.390 1.00 98.69 107 TYR A N 1
ATOM 844 C CA . TYR A 1 107 ? -12.986 0.899 13.772 1.00 98.69 107 TYR A CA 1
ATOM 845 C C . TYR A 1 107 ? -14.091 1.662 14.500 1.00 98.69 107 TYR A C 1
ATOM 847 O O . TYR A 1 107 ? -14.250 1.468 15.703 1.00 98.69 107 TYR A O 1
ATOM 855 N N . ALA A 1 108 ? -14.851 2.503 13.796 1.00 98.56 108 ALA A N 1
ATOM 856 C CA . ALA A 1 108 ? -16.021 3.161 14.367 1.00 98.56 108 ALA A CA 1
ATOM 857 C C . ALA A 1 108 ? -17.104 2.133 14.740 1.00 98.56 108 ALA A C 1
ATOM 859 O O . ALA A 1 108 ? -17.619 2.163 15.856 1.00 98.56 108 ALA A O 1
ATOM 860 N N . ASP A 1 109 ? -17.376 1.172 13.854 1.00 98.56 109 ASP A N 1
ATOM 861 C CA . ASP A 1 109 ? -18.325 0.083 14.103 1.00 98.56 109 ASP A CA 1
ATOM 862 C C . ASP A 1 109 ? -17.883 -0.781 15.294 1.00 98.56 109 ASP A C 1
ATOM 864 O O . ASP A 1 109 ? -18.680 -1.075 16.186 1.00 98.56 109 ASP A O 1
ATOM 868 N N . LEU A 1 110 ? -16.591 -1.127 15.356 1.00 98.69 110 LEU A N 1
ATOM 869 C CA . LEU A 1 110 ? -16.020 -1.869 16.479 1.00 98.69 110 LEU A CA 1
ATOM 870 C C . LEU A 1 110 ? -16.120 -1.087 17.798 1.00 98.69 110 LEU A C 1
ATOM 872 O O . LEU A 1 110 ? -16.446 -1.667 18.833 1.00 98.69 110 LEU A O 1
ATOM 876 N N . ALA A 1 111 ? -15.847 0.220 17.784 1.00 98.75 111 ALA A N 1
ATOM 877 C CA . ALA A 1 111 ? -15.953 1.056 18.977 1.00 98.75 111 ALA A CA 1
ATOM 878 C C . ALA A 1 111 ? -17.396 1.094 19.502 1.00 98.75 111 ALA A C 1
ATOM 880 O O . ALA A 1 111 ? -17.614 0.904 20.701 1.00 98.75 111 ALA A O 1
ATOM 881 N N . LEU A 1 112 ? -18.378 1.212 18.603 1.00 98.44 112 LEU A N 1
ATOM 882 C CA . LEU A 1 112 ? -19.798 1.164 18.946 1.00 98.44 112 LEU A CA 1
ATOM 883 C C . LEU A 1 112 ? -20.210 -0.199 19.527 1.00 98.44 112 LEU A C 1
ATOM 885 O O . LEU A 1 112 ? -20.916 -0.249 20.536 1.00 98.44 112 LEU A O 1
ATOM 889 N N . GLU A 1 113 ? -19.751 -1.306 18.935 1.00 98.56 113 GLU A N 1
ATOM 890 C CA . GLU A 1 113 ? -19.980 -2.658 19.468 1.00 98.56 113 GLU A CA 1
ATOM 891 C C . GLU A 1 113 ? -19.400 -2.806 20.884 1.00 98.56 113 GLU A C 1
ATOM 893 O O . GLU A 1 113 ? -20.043 -3.345 21.791 1.00 98.56 113 GLU A O 1
ATOM 898 N N . MET A 1 114 ? -18.192 -2.288 21.109 1.00 98.69 114 MET A N 1
ATOM 899 C CA . MET A 1 114 ? -17.554 -2.308 22.423 1.00 98.69 114 MET A CA 1
ATOM 900 C C . MET A 1 114 ? -18.308 -1.438 23.436 1.00 98.69 114 MET A C 1
ATOM 902 O O . MET A 1 114 ? -18.496 -1.868 24.573 1.00 98.69 114 MET A O 1
ATOM 906 N N . ALA A 1 115 ? -18.786 -0.256 23.037 1.00 98.56 115 ALA A N 1
ATOM 907 C CA . ALA A 1 115 ? -19.549 0.650 23.896 1.00 98.56 115 ALA A CA 1
ATOM 908 C C . ALA A 1 115 ? -20.866 0.024 24.386 1.00 98.56 115 ALA A C 1
ATOM 910 O O . ALA A 1 115 ? -21.257 0.208 25.540 1.00 98.56 115 ALA A O 1
ATOM 911 N N . GLN A 1 116 ? -21.541 -0.760 23.537 1.00 98.12 116 GLN A N 1
ATOM 912 C CA . GLN A 1 116 ? -22.774 -1.472 23.900 1.00 98.12 116 GLN A CA 1
ATOM 913 C C . GLN A 1 116 ? -22.556 -2.519 25.000 1.00 98.12 116 GLN A C 1
ATOM 915 O O . GLN A 1 116 ? -23.457 -2.762 25.803 1.00 98.12 116 GLN A O 1
ATOM 920 N N . ASN A 1 117 ? -21.361 -3.109 25.049 1.00 97.94 117 ASN A N 1
ATOM 921 C CA . ASN A 1 117 ? -20.992 -4.154 26.001 1.00 97.94 117 ASN A CA 1
ATOM 922 C C . ASN A 1 117 ? -20.188 -3.628 27.206 1.00 97.94 117 ASN A C 1
ATOM 924 O O . ASN A 1 117 ? -19.841 -4.401 28.100 1.00 97.94 117 ASN A O 1
ATOM 928 N N . GLU A 1 118 ? -19.881 -2.329 27.255 1.00 98.38 118 GLU A N 1
ATOM 929 C CA . GLU A 1 118 ? -19.079 -1.725 28.318 1.00 98.38 118 GLU A CA 1
ATOM 930 C C . GLU A 1 118 ? -19.942 -1.343 29.527 1.00 98.38 118 GLU A C 1
ATOM 932 O O . GLU A 1 118 ? -20.936 -0.621 29.429 1.00 98.38 118 GLU A O 1
ATOM 937 N N . THR A 1 119 ? -19.530 -1.805 30.708 1.00 98.38 119 THR A N 1
ATOM 938 C CA . THR A 1 119 ? -20.263 -1.573 31.959 1.00 98.38 119 THR A CA 1
ATOM 939 C C . THR A 1 119 ? -19.811 -0.312 32.687 1.00 98.38 119 THR A C 1
ATOM 941 O O . THR A 1 119 ? -20.533 0.191 33.546 1.00 98.38 119 THR A O 1
ATOM 944 N N . ARG A 1 120 ? -18.602 0.189 32.402 1.00 98.62 120 ARG A N 1
ATOM 945 C CA . ARG A 1 120 ? -18.042 1.388 33.040 1.00 98.62 120 ARG A CA 1
ATOM 946 C C . ARG A 1 120 ? -18.527 2.644 32.305 1.00 98.62 120 ARG A C 1
ATOM 948 O O . ARG A 1 120 ? -18.164 2.816 31.142 1.00 98.62 120 ARG A O 1
ATOM 955 N N . PRO A 1 121 ? -19.270 3.554 32.964 1.00 98.00 121 PRO A N 1
ATOM 956 C CA . PRO A 1 121 ? -19.852 4.719 32.293 1.00 98.00 121 PRO A CA 1
ATOM 957 C C . PRO A 1 121 ? -18.826 5.622 31.600 1.00 98.00 121 PRO A C 1
ATOM 959 O O . PRO A 1 121 ? -19.049 6.038 30.470 1.00 98.00 121 PRO A O 1
ATOM 962 N N . GLU A 1 122 ? -17.684 5.880 32.243 1.00 98.44 122 GLU A N 1
ATOM 963 C CA . GLU A 1 122 ? -16.620 6.724 31.679 1.00 98.44 122 GLU A CA 1
ATOM 964 C C . GLU A 1 122 ? -16.035 6.117 30.400 1.00 98.44 122 GLU A C 1
ATOM 966 O O . GLU A 1 122 ? -15.918 6.797 29.386 1.00 98.44 122 GLU A O 1
ATOM 971 N N . ARG A 1 123 ? -15.746 4.809 30.406 1.00 98.44 123 ARG A N 1
ATOM 972 C CA . ARG A 1 123 ? -15.177 4.131 29.236 1.00 98.44 123 ARG A CA 1
ATOM 973 C C . ARG A 1 123 ? -16.176 4.007 28.091 1.00 98.44 123 ARG A C 1
ATOM 975 O O . ARG A 1 123 ? -15.778 4.072 26.934 1.00 98.44 123 ARG A O 1
ATOM 982 N N . LYS A 1 124 ? -17.459 3.827 28.406 1.00 98.44 124 LYS A N 1
ATOM 983 C CA . LYS A 1 124 ? -18.514 3.818 27.395 1.00 98.44 124 LYS A CA 1
ATOM 984 C C . LYS A 1 124 ? -18.553 5.151 26.638 1.00 98.44 124 LYS A C 1
ATOM 986 O O . LYS A 1 124 ? -18.551 5.129 25.418 1.00 98.44 124 LYS A O 1
ATOM 991 N N . ALA A 1 125 ? -18.485 6.276 27.353 1.00 98.19 125 ALA A N 1
ATOM 992 C CA . ALA A 1 125 ? -18.478 7.608 26.746 1.00 98.19 125 ALA A CA 1
ATOM 993 C C . ALA A 1 125 ? -17.225 7.902 25.896 1.00 98.19 125 ALA A C 1
ATOM 995 O O . ALA A 1 125 ? -17.293 8.714 24.987 1.00 98.19 125 ALA A O 1
ATOM 996 N N . GLU A 1 126 ? -16.081 7.266 26.173 1.00 98.19 126 GLU A N 1
ATOM 997 C CA . GLU A 1 126 ? -14.876 7.383 25.330 1.00 98.19 126 GLU A CA 1
ATOM 998 C C . GLU A 1 126 ? -14.965 6.595 24.010 1.00 98.19 126 GLU A C 1
ATOM 1000 O O . GLU A 1 126 ? -14.187 6.858 23.094 1.00 98.19 126 GLU A O 1
ATOM 1005 N N . LEU A 1 127 ? -15.820 5.569 23.950 1.00 98.19 127 LEU A N 1
ATOM 1006 C CA . LEU A 1 127 ? -15.994 4.691 22.786 1.00 98.19 127 LEU A CA 1
ATOM 1007 C C . LEU A 1 127 ? -17.120 5.159 21.845 1.00 98.19 127 LEU A C 1
ATOM 1009 O O . LEU A 1 127 ? -17.159 4.703 20.703 1.00 98.19 127 LEU A O 1
ATOM 1013 N N . GLU A 1 128 ? -18.026 6.011 22.337 1.00 94.94 128 GLU A N 1
ATOM 1014 C CA . GLU A 1 128 ? -19.129 6.648 21.592 1.00 94.94 128 GLU A CA 1
ATOM 1015 C C . GLU A 1 128 ? -18.664 7.895 20.823 1.00 94.94 128 GLU A C 1
ATOM 1017 O O . GLU A 1 128 ? -19.137 8.071 19.675 1.00 94.94 128 GLU A O 1
#

Secondary structure (DSSP, 8-state):
-HHHHHHHHHHTTTSHHHHHHTT--HHHHHHHHHTSS--HHHHHS----S---HHHHHHHHHHHHHHHHHHHHHT--TTSHHHHHHHHHHHHHHHHHHHHHHHHHHHHHHHHHHHHH---HHHHHHH-

pLDDT: mean 97.73, std 1.44, range [88.88, 98.81]

Foldseek 3Di:
DVVCVVCVVVCVCPAQLNVVVVPDDPVRVVCCVVVPDHDPCVRPHDDPPDDDPVVVCVVQNLVNVLVVLVVVLVPADCVDPVSVVSNVVSVVVNVVSVVVVVVVVVQLVVLQVVLVVDPDPVSSVVSD

Sequence (128 aa):
KQSIHAITPYWRGKTVQDRCYGLFTDEQQEILASTIIKAEGNMTSGDAHLAVDNEKILKIGMNGLLNEVRQHRANNDVSTYEGLKKEQFYKAVEIVLLAIQEHMVSYADLALEMAQNETRPERKAELE

Organism: Vibrio parahaemolyticus (NCBI:txid670)

InterPro domains:
  IPR004184 Pyruvate formate lyase domain [PF02901] (2-128)
  IPR004184 Pyruvate formate lyase domain [PS51554] (1-128)
  IPR051215 Glycyl Radical Enzyme [PTHR43641] (5-128)

Radius of gyration: 22.64 Å; chains: 1; bounding box: 55×44×58 Å